Protein AF-A0A0D3AQH1-F1 (afdb_monomer_lite)

Organism: NCBI:txid109376

Foldseek 3Di:
DDAWDWDFDPVQDWDWDWFWKAFDDDPDPVCPPRHGDIDTDIDTGRTDTVPVVGIDTDDDD

Secondary structure (DSSP, 8-state):
-PPPPPEE-TT-S-EEEEEEEEEPP-S-GGGTT-TT-EEEEEEEESEE-SGGGTEEEPPP-

Radius of gyration: 12.49 Å; chains: 1; bounding box: 21×32×32 Å

pLDDT: mean 76.78, std 12.74, range [38.47, 90.44]

Sequence (61 aa):
MAQPRFVHNEPGRFDCRFTSVTIKDCPSIVLKGMEGNSRRTRNAGRLRKLVESVVEDVPEC

InterPro domains:
  IPR029062 Class I glutamine amidotransferase-like [G3DSA:3.40.50.880] (1-51)

Structure (mmCIF, N/CA/C/O backbone):
data_AF-A0A0D3AQH1-F1
#
_entry.id   AF-A0A0D3AQH1-F1
#
loop_
_atom_site.group_PDB
_atom_site.id
_atom_site.type_symbol
_atom_site.label_atom_id
_atom_site.label_alt_id
_atom_site.label_comp_id
_atom_site.label_asym_id
_atom_site.label_entity_id
_atom_site.label_seq_id
_atom_site.pdbx_PDB_ins_code
_atom_site.Cartn_x
_atom_site.Cartn_y
_atom_site.Cartn_z
_atom_site.occupancy
_atom_site.B_iso_or_equiv
_atom_site.auth_seq_id
_atom_site.auth_comp_id
_atom_site.auth_asym_id
_atom_site.auth_atom_id
_atom_site.pdbx_PDB_model_num
ATOM 1 N N . MET A 1 1 ? -11.767 -19.182 1.484 1.00 44.62 1 MET A N 1
ATOM 2 C CA . MET A 1 1 ? -11.398 -18.093 0.549 1.00 44.62 1 MET A CA 1
ATOM 3 C C . MET A 1 1 ? -9.883 -18.058 0.427 1.00 44.62 1 MET A C 1
ATOM 5 O O . MET A 1 1 ? -9.219 -18.221 1.441 1.00 44.62 1 MET A O 1
ATOM 9 N N . ALA A 1 2 ? -9.345 -17.936 -0.787 1.00 76.44 2 ALA A N 1
ATOM 10 C CA . ALA A 1 2 ? -7.904 -17.998 -1.040 1.00 76.44 2 ALA A CA 1
ATOM 11 C C . ALA A 1 2 ? -7.284 -16.596 -1.027 1.00 76.44 2 ALA A C 1
ATOM 13 O O . ALA A 1 2 ? -7.847 -15.666 -1.604 1.00 76.44 2 ALA A O 1
ATOM 14 N N . GLN A 1 3 ? -6.122 -16.448 -0.387 1.00 78.75 3 GLN A N 1
ATOM 15 C CA . GLN A 1 3 ? -5.373 -15.199 -0.436 1.00 78.75 3 GLN A CA 1
ATOM 16 C C . GLN A 1 3 ? -4.865 -14.964 -1.869 1.00 78.75 3 GLN A C 1
ATOM 18 O O . GLN A 1 3 ? -4.358 -15.887 -2.514 1.00 78.75 3 GLN A O 1
ATOM 23 N N . PRO A 1 4 ? -4.979 -13.740 -2.385 1.00 81.69 4 PRO A N 1
ATOM 24 C CA . PRO A 1 4 ? -4.570 -13.432 -3.742 1.00 81.69 4 PRO A CA 1
ATOM 25 C C . PRO A 1 4 ? -3.049 -13.417 -3.917 1.00 81.69 4 PRO A C 1
ATOM 27 O O . PRO A 1 4 ? -2.287 -13.075 -3.008 1.00 81.69 4 PRO A O 1
ATOM 30 N N . ARG A 1 5 ? -2.604 -13.762 -5.128 1.00 82.88 5 ARG A N 1
ATOM 31 C CA . ARG A 1 5 ? -1.184 -13.789 -5.496 1.00 82.88 5 ARG A CA 1
ATOM 32 C C . ARG A 1 5 ? -0.740 -12.463 -6.107 1.00 82.88 5 ARG A C 1
ATOM 34 O O . ARG A 1 5 ? -1.534 -11.714 -6.668 1.00 82.88 5 ARG A O 1
ATOM 41 N N . PHE A 1 6 ? 0.554 -12.197 -6.002 1.00 82.88 6 PHE A N 1
ATOM 42 C CA . PHE A 1 6 ? 1.212 -11.164 -6.791 1.00 82.88 6 PHE A CA 1
ATOM 43 C C . PHE A 1 6 ? 1.320 -11.620 -8.251 1.00 82.88 6 PHE A C 1
ATOM 45 O O . PHE A 1 6 ? 1.728 -12.753 -8.507 1.00 82.88 6 PHE A O 1
ATOM 52 N N . VAL A 1 7 ? 0.995 -10.742 -9.197 1.00 83.94 7 VAL A N 1
ATOM 53 C CA . VAL A 1 7 ? 1.126 -10.985 -10.642 1.00 83.94 7 VAL A CA 1
ATOM 54 C C . VAL A 1 7 ? 1.906 -9.854 -11.300 1.00 83.94 7 VAL A C 1
ATOM 56 O O . VAL A 1 7 ? 1.977 -8.751 -10.761 1.00 83.94 7 VAL A O 1
ATOM 59 N N . HIS A 1 8 ? 2.523 -10.119 -12.451 1.00 82.94 8 HIS A N 1
ATOM 60 C CA . HIS A 1 8 ? 3.270 -9.095 -13.181 1.00 82.94 8 HIS A CA 1
ATOM 61 C C . HIS A 1 8 ? 2.365 -7.924 -13.550 1.00 82.94 8 HIS A C 1
ATOM 63 O O . HIS A 1 8 ? 1.224 -8.117 -13.972 1.00 82.94 8 HIS A O 1
ATOM 69 N N . ASN A 1 9 ? 2.884 -6.711 -13.368 1.00 73.38 9 ASN A N 1
ATOM 70 C CA . ASN A 1 9 ? 2.194 -5.527 -13.845 1.00 73.38 9 ASN A CA 1
ATOM 71 C C . ASN A 1 9 ? 2.151 -5.543 -15.384 1.00 73.38 9 ASN A C 1
ATOM 73 O O . ASN A 1 9 ? 3.121 -5.967 -16.010 1.00 73.38 9 ASN A O 1
ATOM 77 N N . GLU A 1 10 ? 1.065 -5.054 -15.984 1.00 79.50 10 GLU A N 1
ATOM 78 C CA . GLU A 1 10 ? 0.895 -4.946 -17.446 1.00 79.50 10 GLU A CA 1
ATOM 79 C C . GLU A 1 10 ? 2.081 -4.335 -18.205 1.00 79.50 10 GLU A C 1
ATO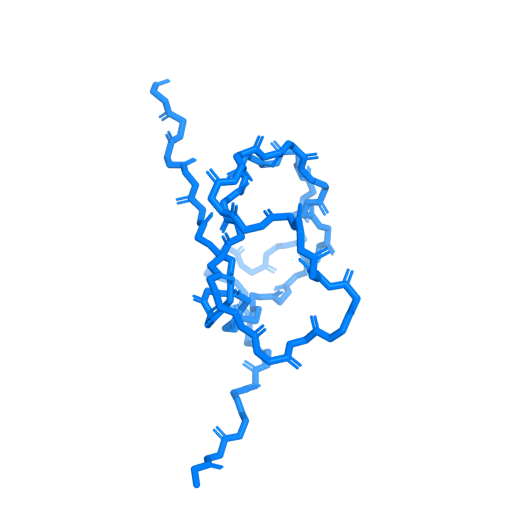M 81 O O . GLU A 1 10 ? 2.495 -4.929 -19.198 1.00 79.50 10 GLU A O 1
ATOM 86 N N . PRO A 1 11 ? 2.709 -3.230 -17.754 1.00 78.62 11 PRO A N 1
ATOM 87 C CA . PRO A 1 11 ? 3.885 -2.688 -18.436 1.00 78.62 11 PRO A CA 1
ATOM 88 C C . PRO A 1 11 ? 5.119 -3.603 -18.388 1.00 78.62 11 PRO A C 1
ATOM 90 O O . PRO A 1 11 ? 6.147 -3.261 -18.967 1.00 78.62 11 PRO A O 1
ATOM 93 N N . GLY A 1 12 ? 5.095 -4.719 -17.645 1.00 79.81 12 GLY A N 1
ATOM 94 C CA . GLY A 1 12 ? 6.210 -5.670 -17.532 1.00 79.81 12 GLY A CA 1
ATOM 95 C C . GLY A 1 12 ? 7.492 -5.078 -16.926 1.00 79.81 12 GLY A C 1
ATOM 96 O O . GLY A 1 12 ? 8.523 -5.752 -16.817 1.00 79.81 12 GLY A O 1
ATOM 97 N N . ARG A 1 13 ? 7.458 -3.813 -16.503 1.00 82.94 13 ARG A N 1
ATOM 98 C CA . ARG A 1 13 ? 8.583 -3.053 -15.963 1.00 82.94 13 ARG A CA 1
ATOM 99 C C . ARG A 1 13 ? 8.401 -2.830 -14.467 1.00 82.94 13 ARG A C 1
ATOM 101 O O . ARG A 1 13 ? 7.293 -2.859 -13.943 1.00 82.94 13 ARG A O 1
ATOM 108 N N . PHE A 1 14 ? 9.522 -2.624 -13.788 1.00 83.44 14 PHE A N 1
ATOM 109 C CA . PHE A 1 14 ? 9.529 -2.125 -12.423 1.00 83.44 14 PHE A CA 1
ATOM 110 C C . PHE A 1 14 ? 8.883 -0.735 -12.358 1.00 83.44 14 PHE A C 1
ATOM 112 O O . PHE A 1 14 ? 9.247 0.165 -13.125 1.00 83.44 14 PHE A O 1
ATOM 119 N N . ASP A 1 15 ? 7.943 -0.600 -11.435 1.00 82.56 15 ASP A N 1
ATOM 120 C CA . ASP A 1 15 ? 7.208 0.608 -11.111 1.00 82.56 15 ASP A CA 1
ATOM 121 C C . ASP A 1 15 ? 7.720 1.155 -9.776 1.00 82.56 15 ASP A C 1
ATOM 123 O O . ASP A 1 15 ? 7.909 0.406 -8.815 1.00 82.56 15 ASP A O 1
ATOM 127 N N . CYS A 1 16 ? 8.015 2.452 -9.737 1.00 86.81 16 CYS A N 1
ATOM 128 C CA . CYS A 1 16 ? 8.453 3.122 -8.522 1.00 86.81 16 CYS A CA 1
ATOM 129 C C . CYS A 1 16 ? 7.928 4.550 -8.501 1.00 86.81 16 CYS A C 1
ATOM 131 O O . CYS A 1 16 ? 8.514 5.440 -9.117 1.00 86.81 16 CYS A O 1
ATOM 133 N N . ARG A 1 17 ? 6.847 4.767 -7.763 1.00 84.88 17 ARG A N 1
ATOM 134 C CA . ARG A 1 17 ? 6.179 6.065 -7.635 1.00 84.88 17 ARG A CA 1
ATOM 135 C C . ARG A 1 17 ? 5.565 6.212 -6.254 1.00 84.88 17 ARG A C 1
ATOM 137 O O . ARG A 1 17 ? 5.303 5.228 -5.565 1.00 84.88 17 ARG A O 1
ATOM 144 N N . PHE A 1 18 ? 5.355 7.457 -5.852 1.00 86.00 18 PHE A N 1
ATOM 145 C CA . PHE A 1 18 ? 4.498 7.755 -4.715 1.00 86.00 18 PHE A CA 1
ATOM 146 C C . PHE A 1 18 ? 3.058 7.811 -5.206 1.00 86.00 18 PHE A C 1
ATOM 148 O O . PHE A 1 18 ? 2.735 8.684 -6.003 1.00 86.00 18 PHE A O 1
ATOM 155 N N . THR A 1 19 ? 2.215 6.906 -4.724 1.00 83.38 19 THR A N 1
ATOM 156 C CA . THR A 1 19 ? 0.780 6.896 -5.019 1.00 83.38 19 THR A CA 1
ATOM 157 C C . THR A 1 19 ? -0.008 7.256 -3.771 1.00 83.38 19 THR A C 1
ATOM 159 O O . THR A 1 19 ? 0.423 7.005 -2.639 1.00 83.38 19 THR A O 1
ATOM 162 N N . SER A 1 20 ? -1.147 7.910 -3.972 1.00 84.75 20 SER A N 1
ATOM 163 C CA . SER A 1 20 ? -2.101 8.175 -2.902 1.00 84.75 20 SER A CA 1
ATOM 164 C C . SER A 1 20 ? -2.984 6.954 -2.732 1.00 84.75 20 SER A C 1
ATOM 166 O O . SER A 1 20 ? -3.602 6.498 -3.688 1.00 84.75 20 SER A O 1
ATOM 168 N N . VAL A 1 21 ? -3.051 6.439 -1.510 1.00 86.19 21 VAL A N 1
ATOM 169 C CA . VAL A 1 21 ? -3.857 5.266 -1.209 1.00 86.19 21 VAL A CA 1
ATOM 170 C C . VAL A 1 21 ? -4.772 5.499 -0.020 1.00 86.19 21 VAL A C 1
ATOM 172 O O . VAL A 1 21 ? -4.396 6.195 0.927 1.00 86.19 21 VAL A O 1
ATOM 175 N N . THR A 1 22 ? -5.950 4.884 -0.045 1.00 87.19 22 THR A N 1
ATOM 176 C CA . THR A 1 22 ? -6.911 4.903 1.062 1.00 87.19 22 THR A CA 1
ATOM 177 C C . THR A 1 22 ? -6.996 3.519 1.685 1.00 87.19 22 THR A C 1
ATOM 179 O O . THR A 1 22 ? -7.199 2.521 0.995 1.00 87.19 22 THR A O 1
ATOM 182 N N . ILE A 1 23 ? -6.827 3.453 3.004 1.00 86.56 23 ILE A N 1
ATOM 183 C CA . ILE A 1 23 ? -6.914 2.201 3.756 1.00 86.56 23 ILE A CA 1
ATOM 184 C C . ILE A 1 23 ? -8.385 1.921 4.069 1.00 86.56 23 ILE A C 1
ATOM 186 O O . ILE A 1 23 ? -9.061 2.748 4.685 1.00 86.56 23 ILE A O 1
ATOM 190 N N . LYS A 1 24 ? -8.869 0.753 3.645 1.00 85.50 24 LYS A N 1
ATOM 191 C CA . LYS A 1 24 ? -10.195 0.232 3.982 1.00 85.50 24 LYS A CA 1
ATOM 192 C C . LYS A 1 24 ? -10.208 -0.371 5.381 1.00 85.50 24 LYS A C 1
ATOM 194 O O . LYS A 1 24 ? -9.170 -0.798 5.892 1.00 85.50 24 LYS A O 1
ATOM 199 N N . ASP A 1 25 ? -11.411 -0.454 5.941 1.00 86.25 25 ASP A N 1
ATOM 200 C CA . ASP A 1 25 ? -11.664 -1.235 7.149 1.00 86.25 25 ASP A CA 1
ATOM 201 C C . ASP A 1 25 ? -11.198 -2.678 6.936 1.00 86.25 25 ASP A C 1
ATOM 203 O O . ASP A 1 25 ? -11.502 -3.316 5.918 1.00 86.25 25 ASP A O 1
ATOM 207 N N . CYS A 1 26 ? -10.348 -3.157 7.839 1.00 82.06 26 CYS A N 1
ATOM 208 C CA . CYS A 1 26 ? -9.753 -4.477 7.722 1.00 82.06 26 CYS A CA 1
ATOM 209 C C . CYS A 1 26 ? -9.357 -5.038 9.0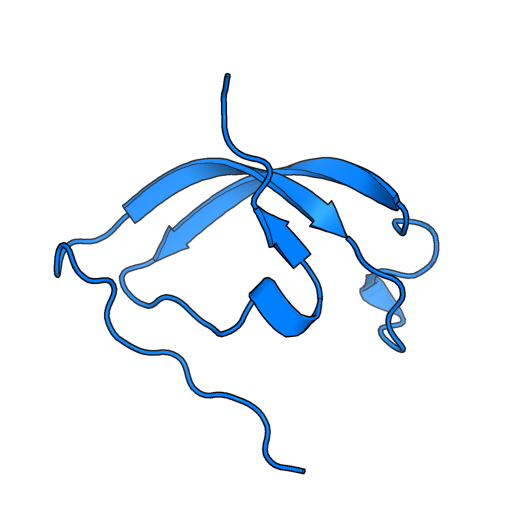92 1.00 82.06 26 CYS A C 1
ATOM 211 O O . CYS A 1 26 ? -8.976 -4.296 9.995 1.00 82.06 26 CYS A O 1
ATOM 213 N N . PRO A 1 27 ? -9.320 -6.375 9.252 1.00 87.38 27 PRO A N 1
ATOM 214 C CA . PRO A 1 27 ? -8.972 -7.015 10.525 1.00 87.38 27 PRO A CA 1
ATOM 215 C C . PRO A 1 27 ? -7.480 -6.890 10.899 1.00 87.38 27 PRO A C 1
ATOM 217 O O . PRO A 1 27 ? -6.992 -7.582 11.792 1.00 87.38 27 PRO A O 1
ATOM 220 N N . SER A 1 28 ? -6.716 -6.053 10.195 1.00 85.00 28 SER A N 1
ATOM 221 C CA . SER A 1 28 ? -5.277 -5.917 10.372 1.00 85.00 28 SER A CA 1
ATOM 222 C C . SER A 1 28 ? -4.947 -5.015 11.557 1.00 85.00 28 SER A C 1
ATOM 224 O O . SER A 1 28 ? -5.162 -3.805 11.518 1.00 85.00 28 SER A O 1
ATOM 226 N N . ILE A 1 29 ? -4.320 -5.582 12.590 1.00 90.44 29 ILE A N 1
ATOM 227 C CA . ILE A 1 29 ? -3.886 -4.809 13.763 1.00 90.44 29 ILE A CA 1
ATOM 228 C C . ILE A 1 29 ? -2.888 -3.696 13.408 1.00 90.44 29 ILE A C 1
ATOM 230 O O . ILE A 1 29 ? -2.885 -2.653 14.054 1.00 90.44 29 ILE A O 1
ATOM 234 N N . VAL A 1 30 ? -2.075 -3.881 12.359 1.00 87.06 30 VAL A N 1
ATOM 235 C CA . VAL A 1 30 ? -1.065 -2.894 11.935 1.00 87.06 30 VAL A CA 1
ATOM 236 C C . VAL A 1 30 ? -1.660 -1.689 11.200 1.00 87.06 30 VAL A C 1
ATOM 238 O O . VAL A 1 30 ? -0.967 -0.692 11.033 1.00 87.06 30 VAL A O 1
ATOM 241 N N . LEU A 1 31 ? -2.920 -1.772 10.761 1.00 86.44 31 LEU A N 1
ATOM 242 C CA . LEU A 1 31 ? -3.631 -0.687 10.070 1.00 86.44 31 LEU A CA 1
ATOM 243 C C . LEU A 1 31 ? -4.752 -0.073 10.921 1.00 86.44 31 LEU A C 1
ATOM 245 O O . LEU A 1 31 ? -5.438 0.843 10.470 1.00 86.44 31 LEU A O 1
ATOM 249 N N . LYS A 1 32 ? -4.931 -0.553 12.156 1.00 87.50 32 LYS A N 1
ATOM 250 C CA . LYS A 1 32 ? -5.987 -0.095 13.059 1.00 87.50 32 LYS A CA 1
ATOM 251 C C . LYS A 1 32 ? -5.875 1.410 13.315 1.00 87.50 32 LYS A C 1
ATOM 253 O O . LYS A 1 32 ? -4.815 1.898 13.706 1.00 87.50 32 LYS A O 1
ATOM 258 N N . GLY A 1 33 ? -6.975 2.142 13.124 1.00 87.50 33 GLY A N 1
ATOM 259 C CA . GLY A 1 33 ? -7.009 3.599 13.298 1.00 87.50 33 GLY A CA 1
ATOM 260 C C . GLY A 1 33 ? -6.411 4.392 12.130 1.00 87.50 33 GLY A C 1
ATOM 261 O O . GLY A 1 33 ? -6.212 5.600 12.245 1.00 87.50 33 GLY A O 1
ATOM 262 N N . MET A 1 34 ? -6.108 3.733 11.008 1.00 88.06 34 MET A N 1
ATOM 263 C CA . MET A 1 34 ? -5.689 4.376 9.757 1.00 88.06 34 MET A CA 1
ATOM 264 C C . MET A 1 34 ? -6.780 4.324 8.673 1.00 88.06 34 MET A C 1
ATOM 266 O O . MET A 1 34 ? -6.528 4.737 7.542 1.00 88.06 34 MET A O 1
ATOM 270 N N . GLU A 1 35 ? -7.960 3.812 9.017 1.00 88.19 35 GLU A N 1
ATOM 271 C CA . GLU A 1 35 ? -9.093 3.540 8.129 1.00 88.19 35 GLU A CA 1
ATOM 272 C C . GLU A 1 35 ? -9.745 4.841 7.643 1.00 88.19 35 GLU A C 1
ATOM 274 O O . GLU A 1 35 ? -10.010 5.748 8.427 1.00 88.19 35 GLU A O 1
ATOM 279 N N . GLY A 1 36 ? -9.988 4.949 6.335 1.00 84.12 36 GLY A N 1
ATOM 280 C CA . GLY A 1 36 ? -10.628 6.117 5.717 1.00 84.12 36 GLY A CA 1
ATOM 281 C C . GLY A 1 36 ? -9.708 7.315 5.449 1.00 84.12 36 GLY A C 1
ATOM 282 O O . GLY A 1 36 ? -10.119 8.253 4.768 1.00 84.12 36 GLY A O 1
ATOM 283 N N . ASN A 1 37 ? -8.450 7.297 5.903 1.00 82.19 37 ASN A N 1
ATOM 284 C CA . ASN A 1 37 ? -7.488 8.365 5.626 1.00 82.19 37 ASN A CA 1
ATOM 285 C C . ASN A 1 37 ? -6.654 8.060 4.375 1.00 82.19 37 ASN A C 1
ATOM 287 O O . ASN A 1 37 ? -5.952 7.048 4.312 1.00 82.19 37 ASN A O 1
ATOM 291 N N . SER A 1 38 ? -6.650 8.986 3.415 1.00 85.62 38 SER A N 1
ATOM 292 C CA . SER A 1 38 ? -5.752 8.918 2.260 1.00 85.62 38 SER A CA 1
ATOM 293 C C . SER A 1 38 ? -4.327 9.314 2.653 1.00 85.62 38 SER A C 1
ATOM 295 O O . SER A 1 38 ? -4.099 10.357 3.269 1.00 85.62 38 SER A O 1
ATOM 297 N N . ARG A 1 39 ? -3.343 8.490 2.291 1.00 84.62 39 ARG A N 1
ATOM 298 C CA . ARG A 1 39 ? -1.916 8.720 2.556 1.00 84.62 39 ARG A CA 1
ATOM 299 C C . ARG A 1 39 ? -1.096 8.461 1.302 1.00 84.62 39 ARG A C 1
ATOM 301 O O . ARG A 1 39 ? -1.382 7.533 0.554 1.00 84.62 39 ARG A O 1
ATOM 308 N N . ARG A 1 40 ? -0.030 9.242 1.098 1.00 86.75 40 ARG A N 1
ATOM 309 C CA . ARG A 1 40 ? 0.960 8.912 0.068 1.00 86.75 40 ARG A CA 1
ATOM 310 C C . ARG A 1 40 ? 1.861 7.791 0.565 1.00 86.75 40 ARG A C 1
ATOM 312 O O . ARG A 1 40 ? 2.504 7.923 1.603 1.00 86.75 40 ARG A O 1
ATOM 319 N N . THR A 1 41 ? 1.931 6.711 -0.197 1.00 83.69 41 THR A N 1
ATOM 320 C CA . THR A 1 41 ? 2.848 5.596 0.029 1.00 83.69 41 THR A CA 1
ATOM 321 C C . THR A 1 41 ? 3.715 5.388 -1.202 1.00 83.69 41 THR A C 1
ATOM 323 O O . THR A 1 41 ? 3.351 5.776 -2.311 1.00 83.69 41 THR A O 1
ATOM 326 N N . ARG A 1 42 ? 4.892 4.791 -1.023 1.00 83.94 42 ARG A N 1
ATOM 327 C CA . ARG A 1 42 ? 5.741 4.413 -2.150 1.00 83.94 42 ARG A CA 1
ATOM 328 C C . ARG A 1 42 ? 5.297 3.046 -2.656 1.00 83.94 42 ARG A C 1
ATOM 330 O O . ARG A 1 42 ? 5.494 2.046 -1.969 1.00 83.94 42 ARG A O 1
ATOM 337 N N . AS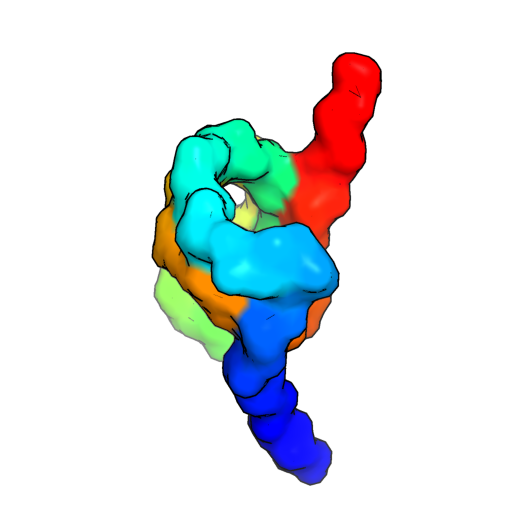N A 1 43 ? 4.771 2.995 -3.873 1.00 80.38 43 ASN A N 1
ATOM 338 C CA . ASN A 1 43 ? 4.675 1.750 -4.617 1.00 80.38 43 ASN A CA 1
ATOM 339 C C . ASN A 1 43 ? 6.039 1.485 -5.265 1.00 80.38 43 ASN A C 1
ATOM 341 O O . ASN A 1 43 ? 6.547 2.329 -6.002 1.00 80.38 43 ASN A O 1
ATOM 345 N N . ALA A 1 44 ? 6.665 0.359 -4.935 1.00 82.81 44 ALA A N 1
ATOM 346 C CA . ALA A 1 44 ? 7.942 -0.050 -5.504 1.00 82.81 44 ALA A CA 1
ATOM 347 C C . ALA A 1 44 ? 7.906 -1.552 -5.788 1.00 82.81 44 ALA A C 1
ATOM 349 O O . ALA A 1 44 ? 7.933 -2.372 -4.869 1.00 82.81 44 ALA A O 1
ATOM 350 N N . GLY A 1 45 ? 7.849 -1.926 -7.062 1.00 82.38 45 GLY A N 1
ATOM 351 C CA . GLY A 1 45 ? 7.770 -3.327 -7.442 1.00 82.38 45 GLY A CA 1
ATOM 352 C C . GLY A 1 45 ? 7.504 -3.547 -8.922 1.00 82.38 45 GLY A C 1
ATOM 353 O O . GLY A 1 45 ? 7.152 -2.646 -9.671 1.00 82.38 45 GLY A O 1
ATOM 354 N N . ARG A 1 46 ? 7.677 -4.793 -9.360 1.00 67.75 46 ARG A N 1
ATOM 355 C CA . ARG A 1 46 ? 7.292 -5.256 -10.708 1.00 67.75 46 ARG A CA 1
ATOM 356 C C . ARG A 1 46 ? 5.989 -6.059 -10.698 1.00 67.75 46 ARG A C 1
ATOM 358 O O . ARG A 1 46 ? 5.424 -6.365 -11.746 1.00 67.75 46 ARG A O 1
ATOM 365 N N . LEU A 1 47 ? 5.536 -6.427 -9.504 1.00 65.06 47 LEU A N 1
ATOM 366 C CA . LEU A 1 47 ? 4.355 -7.239 -9.303 1.00 65.06 47 LEU A CA 1
ATOM 367 C C . LEU A 1 47 ? 3.267 -6.383 -8.664 1.00 65.06 47 LEU A C 1
ATOM 369 O O . LEU A 1 47 ? 3.486 -5.806 -7.600 1.00 65.06 47 LEU A O 1
ATOM 373 N N . ARG A 1 48 ? 2.086 -6.351 -9.275 1.00 66.75 48 ARG A N 1
ATOM 374 C CA . ARG A 1 48 ? 0.880 -5.884 -8.598 1.00 66.75 48 ARG A CA 1
ATOM 375 C C . ARG A 1 48 ? 0.372 -7.027 -7.728 1.00 66.75 48 ARG A C 1
ATOM 377 O O . ARG A 1 48 ? 0.155 -8.143 -8.206 1.00 66.75 48 ARG A O 1
ATOM 384 N N . LYS A 1 49 ? 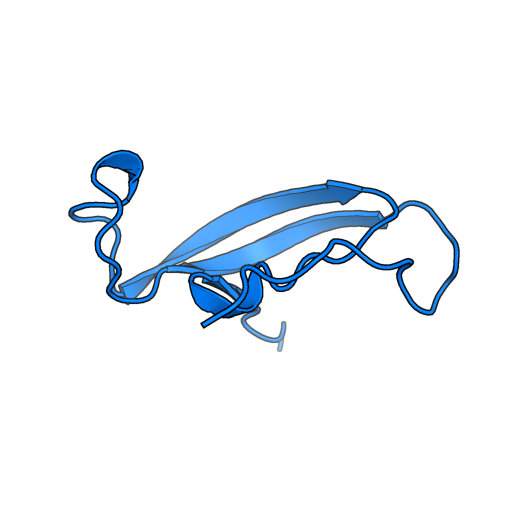0.238 -6.795 -6.424 1.00 59.97 49 LYS A N 1
ATOM 385 C CA . LYS A 1 49 ? -0.640 -7.648 -5.618 1.00 59.97 49 LYS A CA 1
ATOM 386 C C . LYS A 1 49 ? -2.055 -7.173 -5.862 1.00 59.97 49 LYS A C 1
ATOM 388 O O . LYS A 1 49 ? -2.279 -6.011 -6.178 1.00 59.97 49 LYS A O 1
ATOM 393 N N . LEU A 1 50 ? -2.9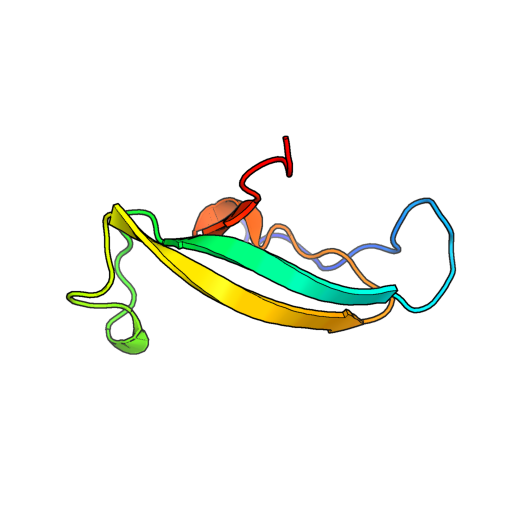84 -8.023 -5.479 1.00 49.81 50 LEU A N 1
ATOM 394 C CA . LEU A 1 50 ? -4.289 -7.621 -4.979 1.00 49.81 50 LEU A CA 1
ATOM 395 C C . LEU A 1 50 ? -4.125 -6.846 -3.638 1.00 49.81 50 LEU A C 1
ATOM 397 O O . LEU A 1 50 ? -4.704 -7.203 -2.620 1.00 49.81 50 LEU A O 1
ATOM 401 N N . VAL A 1 51 ? -3.250 -5.828 -3.602 1.00 49.19 51 VAL A N 1
ATOM 402 C CA . VAL A 1 51 ? -3.111 -4.827 -2.524 1.00 49.19 51 VAL A CA 1
ATOM 403 C C . VAL A 1 51 ? -4.397 -3.995 -2.461 1.00 49.19 51 VAL A C 1
ATOM 405 O O . VAL A 1 51 ? -4.748 -3.508 -1.396 1.00 49.19 51 VAL A O 1
ATOM 408 N N . GLU A 1 52 ? -5.177 -4.008 -3.545 1.00 51.50 52 GLU A N 1
ATOM 409 C CA . GLU A 1 52 ? -6.567 -3.552 -3.640 1.00 51.50 52 GLU A CA 1
ATOM 410 C C . GLU A 1 52 ? -7.546 -4.219 -2.663 1.00 51.50 52 GLU A C 1
ATOM 412 O O . GLU A 1 52 ? -8.614 -3.669 -2.409 1.00 51.50 52 GLU A O 1
ATOM 417 N N . SER A 1 53 ? -7.218 -5.380 -2.072 1.00 52.84 53 SER A N 1
ATOM 418 C CA . SER A 1 53 ? -8.138 -5.999 -1.097 1.00 52.84 53 SER A CA 1
ATOM 419 C C . SER A 1 53 ? -8.273 -5.210 0.208 1.00 52.84 53 SER A C 1
ATOM 421 O O . SER A 1 53 ? -9.263 -5.391 0.908 1.00 52.84 53 SER A O 1
ATOM 423 N N . VAL A 1 54 ? -7.309 -4.341 0.532 1.00 62.78 54 VAL A N 1
ATOM 424 C CA . VAL A 1 54 ? -7.318 -3.522 1.761 1.00 62.78 54 VAL A CA 1
ATOM 425 C C . VAL A 1 54 ? -6.992 -2.050 1.482 1.00 62.78 54 VAL A C 1
ATOM 427 O O . VAL A 1 54 ? -7.283 -1.184 2.300 1.00 62.78 54 VAL A O 1
ATOM 430 N N . VAL A 1 55 ? -6.392 -1.744 0.334 1.00 68.88 55 VAL A N 1
ATOM 431 C CA . VAL A 1 55 ? -5.867 -0.418 0.017 1.00 68.88 55 VAL A CA 1
ATOM 432 C C . VAL A 1 55 ? -6.323 -0.028 -1.384 1.00 68.88 55 VAL A C 1
ATOM 434 O O . VAL A 1 55 ? -5.908 -0.659 -2.349 1.00 68.88 55 VAL A O 1
ATOM 437 N N . GLU A 1 56 ? -7.168 0.993 -1.507 1.00 67.12 56 GLU A N 1
ATOM 438 C CA . GLU A 1 56 ? -7.579 1.515 -2.816 1.00 67.12 56 GLU A CA 1
ATOM 439 C C . GLU A 1 56 ? -6.605 2.564 -3.328 1.00 67.12 56 GLU A C 1
ATOM 441 O O . GLU A 1 56 ? -6.158 3.429 -2.571 1.00 67.12 56 GLU A O 1
ATOM 446 N N . ASP A 1 57 ? -6.286 2.474 -4.619 1.00 65.38 57 ASP A N 1
ATOM 447 C CA . ASP A 1 57 ? -5.533 3.501 -5.328 1.00 65.38 57 ASP A CA 1
ATOM 448 C C . ASP A 1 57 ? -6.486 4.656 -5.647 1.00 65.38 57 ASP A C 1
ATOM 450 O O . ASP A 1 57 ? -7.540 4.461 -6.259 1.00 65.38 57 ASP A O 1
ATOM 454 N N . VAL A 1 58 ? -6.150 5.855 -5.174 1.00 64.62 58 VAL A N 1
ATOM 455 C CA . VAL A 1 58 ? -6.923 7.055 -5.493 1.00 64.62 58 VAL A CA 1
ATOM 456 C C . VAL A 1 58 ? -6.395 7.577 -6.827 1.00 64.62 58 VAL A C 1
ATOM 458 O O . VAL A 1 58 ? -5.219 7.950 -6.873 1.00 64.62 58 VAL A O 1
ATOM 461 N N . PRO A 1 59 ? -7.217 7.626 -7.895 1.00 57.97 59 PRO A N 1
ATOM 462 C CA . PRO A 1 59 ? -6.764 8.152 -9.173 1.00 57.97 59 PRO A CA 1
ATOM 463 C C . PRO A 1 59 ? -6.277 9.593 -8.989 1.00 57.97 59 PRO A C 1
ATOM 465 O O . PRO A 1 59 ? -6.944 10.411 -8.353 1.00 57.97 59 PRO A O 1
ATOM 468 N N . GLU A 1 60 ? -5.089 9.889 -9.514 1.00 57.53 60 GLU A N 1
ATOM 469 C CA . GLU A 1 60 ? -4.594 11.263 -9.597 1.00 57.53 60 GLU A CA 1
ATOM 470 C C . GLU A 1 60 ? -5.512 12.046 -10.557 1.00 57.53 60 GLU A C 1
ATOM 472 O O . GLU A 1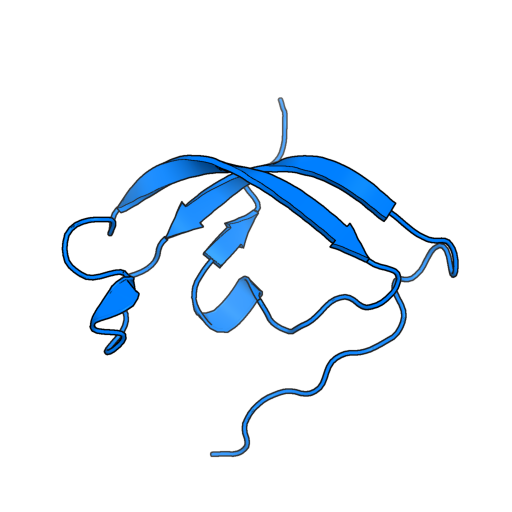 60 ? -5.792 11.559 -11.655 1.00 57.53 60 GLU A O 1
ATOM 477 N N . CYS A 1 61 ? -6.024 13.209 -10.122 1.00 38.47 61 CYS A N 1
ATOM 478 C CA . CYS A 1 61 ? -6.739 14.150 -10.996 1.00 38.47 61 CYS A CA 1
ATOM 479 C C . CYS A 1 61 ? -5.844 14.647 -12.135 1.00 38.47 61 CYS A C 1
ATOM 481 O O . CYS A 1 61 ? -4.659 14.946 -11.854 1.00 38.47 61 CYS A O 1
#